Protein AF-A0A6P1EIL6-F1 (afdb_monomer_lite)

Structure (mmCIF, N/CA/C/O backbone):
data_AF-A0A6P1EIL6-F1
#
_entry.id   AF-A0A6P1EIL6-F1
#
loop_
_atom_site.group_PDB
_atom_site.id
_atom_site.type_symbol
_atom_site.label_atom_id
_atom_site.label_alt_id
_atom_site.label_comp_id
_atom_site.label_asym_id
_atom_site.label_entity_id
_atom_site.label_seq_id
_atom_site.pdbx_PDB_ins_code
_atom_site.Cartn_x
_atom_site.Cartn_y
_atom_site.Cartn_z
_atom_site.occupancy
_atom_site.B_iso_or_equiv
_atom_site.auth_seq_id
_atom_site.auth_comp_id
_atom_site.auth_asym_id
_atom_site.auth_atom_id
_atom_site.pdbx_PDB_model_num
ATOM 1 N N . MET A 1 1 ? 20.858 14.378 -21.379 1.00 54.25 1 MET A N 1
ATOM 2 C CA . MET A 1 1 ? 20.330 14.448 -19.998 1.00 54.25 1 MET A CA 1
ATOM 3 C C . MET A 1 1 ? 19.640 15.796 -19.841 1.00 54.25 1 MET A C 1
ATOM 5 O O . MET A 1 1 ? 20.305 16.813 -19.953 1.00 54.25 1 MET A O 1
ATOM 9 N N . SER A 1 2 ? 18.310 15.828 -19.736 1.00 82.12 2 SER A N 1
ATOM 10 C CA . SER A 1 2 ? 17.548 17.080 -19.591 1.00 82.12 2 SER A CA 1
ATOM 11 C C . SER A 1 2 ? 17.125 17.238 -18.135 1.00 82.12 2 SER A C 1
ATOM 13 O O . SER A 1 2 ? 16.633 16.269 -17.557 1.00 82.12 2 SER A O 1
ATOM 15 N N . ILE A 1 3 ? 17.277 18.435 -17.557 1.00 80.75 3 ILE A N 1
ATOM 16 C CA . ILE A 1 3 ? 16.895 18.741 -16.164 1.00 80.75 3 ILE A CA 1
ATOM 17 C C . ILE A 1 3 ? 15.452 18.307 -15.858 1.00 80.75 3 ILE A C 1
ATOM 19 O O . ILE A 1 3 ? 15.172 17.787 -14.787 1.00 80.75 3 ILE A O 1
ATOM 23 N N . LYS A 1 4 ? 14.551 18.409 -16.845 1.00 80.19 4 LYS A N 1
ATOM 24 C CA . LYS A 1 4 ? 13.149 17.978 -16.730 1.00 80.19 4 LYS A CA 1
ATOM 25 C C . LYS A 1 4 ? 13.004 16.468 -16.524 1.00 80.19 4 LYS A C 1
ATOM 27 O O . LYS A 1 4 ? 12.147 16.038 -15.764 1.00 80.19 4 LYS A O 1
ATOM 32 N N . SER A 1 5 ? 13.842 15.667 -17.185 1.00 77.00 5 SER A N 1
ATOM 33 C CA . SER A 1 5 ? 13.831 14.207 -17.033 1.00 77.00 5 SER A CA 1
ATOM 34 C C . SER A 1 5 ? 14.383 13.777 -15.679 1.00 77.00 5 SER A C 1
ATOM 36 O O . SER A 1 5 ? 13.870 12.825 -15.109 1.00 77.00 5 SER A O 1
ATOM 38 N N . VAL A 1 6 ? 15.413 14.470 -15.182 1.00 83.19 6 VAL A N 1
ATOM 39 C CA . VAL A 1 6 ? 16.008 14.192 -13.866 1.00 83.19 6 VAL A CA 1
ATOM 40 C C . VAL A 1 6 ? 15.014 14.549 -12.762 1.00 83.19 6 VAL A C 1
ATOM 42 O O . VAL A 1 6 ? 14.666 13.693 -11.964 1.00 83.19 6 VAL A O 1
ATOM 45 N N . MET A 1 7 ? 14.435 15.752 -12.815 1.00 84.25 7 MET A N 1
ATOM 46 C CA . MET A 1 7 ? 13.421 16.195 -11.851 1.00 84.25 7 MET A CA 1
ATOM 47 C C . MET A 1 7 ? 12.203 15.267 -11.795 1.00 84.25 7 MET A C 1
ATOM 49 O O . MET A 1 7 ? 11.695 14.972 -10.719 1.00 84.25 7 MET A O 1
ATOM 53 N N . ARG A 1 8 ? 11.722 14.785 -12.948 1.00 81.25 8 ARG A N 1
ATOM 54 C CA . ARG A 1 8 ? 10.632 13.803 -12.989 1.00 81.25 8 ARG A CA 1
ATOM 55 C C . ARG A 1 8 ? 11.018 12.527 -12.244 1.00 81.25 8 ARG A C 1
ATOM 57 O O . ARG A 1 8 ? 10.240 12.049 -11.428 1.00 81.25 8 ARG A O 1
ATOM 64 N N . ASP A 1 9 ? 12.185 11.969 -12.543 1.00 81.12 9 ASP A N 1
ATOM 65 C CA . ASP A 1 9 ? 12.635 10.722 -11.928 1.00 81.12 9 ASP A CA 1
ATOM 66 C C . ASP A 1 9 ? 12.823 10.883 -10.407 1.00 81.12 9 ASP A C 1
ATOM 68 O O . ASP A 1 9 ? 12.409 9.998 -9.658 1.00 81.12 9 ASP A O 1
ATOM 72 N N . ASP A 1 10 ? 13.340 12.030 -9.953 1.00 86.50 10 ASP A N 1
ATOM 73 C CA . ASP A 1 10 ? 13.496 12.361 -8.530 1.00 86.50 10 ASP A CA 1
ATOM 74 C C . ASP A 1 10 ? 12.141 12.497 -7.813 1.00 86.50 10 ASP A C 1
ATOM 76 O O . ASP A 1 10 ? 11.966 12.002 -6.695 1.00 86.50 10 ASP A O 1
ATOM 80 N N . LEU A 1 11 ? 11.143 13.107 -8.463 1.00 87.50 11 LEU A N 1
ATOM 81 C CA . LEU A 1 11 ? 9.776 13.195 -7.936 1.00 87.50 11 LEU A CA 1
ATOM 82 C C . LEU A 1 11 ? 9.123 11.812 -7.821 1.00 87.50 11 LEU A C 1
ATOM 84 O O . LEU A 1 11 ? 8.507 11.499 -6.802 1.00 87.50 11 LEU A O 1
ATOM 88 N N . LEU A 1 12 ? 9.274 10.967 -8.844 1.00 86.50 12 LEU 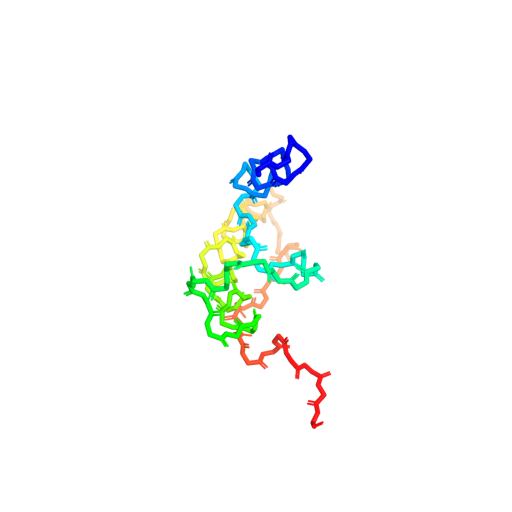A N 1
ATOM 89 C CA . LEU A 1 12 ? 8.728 9.609 -8.827 1.00 86.50 12 LEU A CA 1
ATOM 90 C C . LEU A 1 12 ? 9.391 8.756 -7.742 1.00 86.50 12 LEU A C 1
ATOM 92 O O . LEU A 1 12 ? 8.688 8.078 -6.994 1.00 86.50 12 LEU A O 1
ATOM 96 N N . ALA A 1 13 ? 10.713 8.853 -7.586 1.00 84.62 13 ALA A 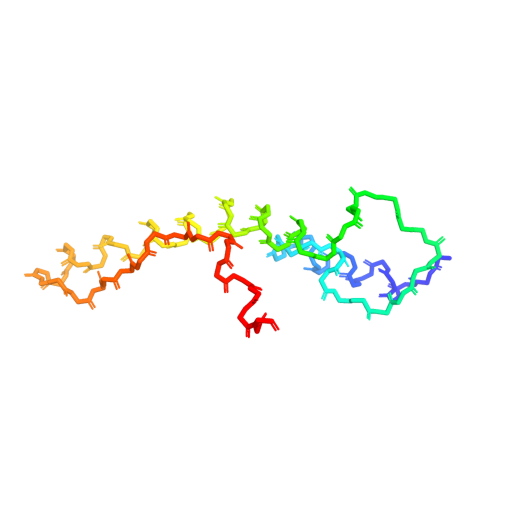N 1
ATOM 97 C CA . ALA A 1 13 ? 11.437 8.169 -6.518 1.00 84.62 13 ALA A CA 1
ATOM 98 C C . ALA A 1 13 ? 10.964 8.620 -5.126 1.00 84.62 13 ALA A C 1
ATOM 100 O O . ALA A 1 13 ? 10.715 7.782 -4.260 1.00 84.62 13 ALA A O 1
ATOM 101 N N . SER A 1 14 ? 10.765 9.929 -4.936 1.00 87.75 14 SER A N 1
ATOM 102 C CA . SER A 1 14 ? 10.303 10.510 -3.665 1.00 87.75 14 SER A CA 1
ATOM 103 C C . SER A 1 14 ? 8.915 10.012 -3.251 1.00 87.75 14 SER A C 1
ATOM 105 O O . SER A 1 14 ? 8.642 9.846 -2.066 1.00 87.75 14 SER A O 1
ATOM 107 N N . LEU A 1 15 ? 8.044 9.738 -4.224 1.00 86.50 15 LEU A N 1
ATOM 108 C CA . LEU A 1 15 ? 6.695 9.208 -4.001 1.00 86.50 15 LEU A CA 1
ATOM 109 C C . LEU A 1 15 ? 6.631 7.673 -4.032 1.00 86.50 15 LEU A C 1
ATOM 111 O O . LEU A 1 15 ? 5.538 7.110 -3.975 1.00 86.50 15 LEU A O 1
ATOM 115 N N . ARG A 1 16 ? 7.780 6.991 -4.154 1.00 83.81 16 ARG A N 1
ATOM 116 C CA . ARG A 1 16 ? 7.882 5.529 -4.339 1.00 83.81 16 ARG A CA 1
ATOM 117 C C . ARG A 1 16 ? 7.053 5.038 -5.538 1.00 83.81 16 ARG A C 1
ATOM 119 O O . ARG A 1 16 ? 6.502 3.940 -5.543 1.00 83.81 16 ARG A O 1
ATOM 126 N N . ILE A 1 17 ? 6.966 5.874 -6.574 1.00 82.56 17 ILE A N 1
ATOM 127 C CA . ILE A 1 17 ? 6.302 5.574 -7.838 1.00 82.56 17 ILE A CA 1
ATOM 128 C C . ILE A 1 17 ? 7.346 5.032 -8.830 1.00 82.56 17 ILE A C 1
ATOM 130 O O . ILE A 1 17 ? 8.366 5.684 -9.066 1.00 82.56 17 ILE A O 1
ATOM 134 N N . PRO A 1 18 ? 7.112 3.871 -9.470 1.00 78.62 18 PRO A N 1
ATOM 135 C CA . PRO A 1 18 ? 7.994 3.346 -10.503 1.00 78.62 18 PRO A CA 1
ATOM 136 C C . PRO A 1 18 ? 8.145 4.328 -11.666 1.00 78.62 18 PRO A C 1
ATOM 138 O O . PRO A 1 18 ? 7.165 4.891 -12.156 1.00 78.62 18 PRO A O 1
ATOM 141 N N . ARG A 1 19 ? 9.373 4.483 -12.172 1.00 67.44 19 ARG A N 1
ATOM 142 C CA . ARG A 1 19 ? 9.668 5.378 -13.308 1.00 67.44 19 ARG A CA 1
ATOM 143 C C . ARG A 1 19 ? 8.889 5.031 -14.580 1.00 67.44 19 ARG A C 1
ATOM 145 O O . ARG A 1 19 ? 8.572 5.922 -15.360 1.00 67.44 19 ARG A O 1
ATOM 152 N N . SER A 1 20 ? 8.540 3.759 -14.758 1.00 66.31 20 SER A N 1
ATOM 153 C CA . SER A 1 20 ? 7.698 3.262 -15.851 1.00 66.31 20 SER A CA 1
ATOM 154 C C . SER A 1 20 ? 6.218 3.640 -15.720 1.00 66.31 20 SER A C 1
ATOM 156 O O . SER A 1 20 ? 5.443 3.348 -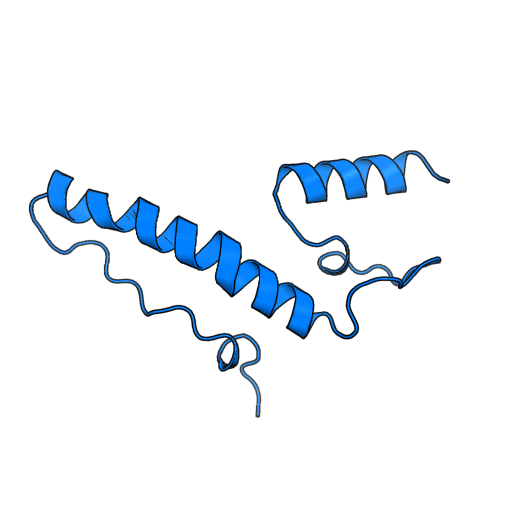16.616 1.00 66.31 20 SER A O 1
ATOM 158 N N . ARG A 1 21 ? 5.772 4.286 -14.632 1.00 65.06 21 ARG A N 1
ATOM 159 C CA . ARG A 1 21 ? 4.356 4.662 -14.468 1.00 65.06 21 ARG A CA 1
ATOM 160 C C . ARG A 1 21 ? 3.939 5.865 -15.325 1.00 65.06 21 ARG A C 1
ATOM 162 O O . ARG A 1 21 ? 2.768 5.992 -15.661 1.00 65.06 21 ARG A O 1
ATOM 169 N N . TRP A 1 22 ? 4.878 6.744 -15.669 1.00 59.31 22 TRP A N 1
ATOM 170 C CA . TRP A 1 22 ? 4.639 7.979 -16.428 1.00 59.31 22 TRP A CA 1
ATOM 171 C C . TRP A 1 22 ? 5.246 7.889 -17.834 1.00 59.31 22 TRP A C 1
ATOM 173 O O . TRP A 1 22 ? 6.079 8.717 -18.218 1.00 59.31 22 TRP A O 1
ATOM 183 N N . GLU A 1 23 ? 4.882 6.851 -18.595 1.00 55.31 23 GLU A N 1
ATOM 184 C CA . GLU A 1 23 ? 5.438 6.647 -19.937 1.00 55.31 23 GLU A CA 1
ATOM 185 C C . GLU A 1 23 ? 4.999 7.748 -20.914 1.00 55.31 23 GLU A C 1
ATOM 187 O O . GLU A 1 23 ? 3.961 7.686 -21.564 1.00 55.31 23 GLU A O 1
ATOM 192 N N . TRP A 1 24 ? 5.878 8.732 -21.080 1.00 49.59 24 TRP A N 1
ATOM 193 C CA . TRP A 1 24 ? 6.476 8.931 -22.394 1.00 49.59 24 TRP A CA 1
ATOM 194 C C . TRP A 1 24 ? 7.565 7.848 -22.569 1.00 49.59 24 TRP A C 1
ATOM 196 O O . TRP A 1 24 ? 8.359 7.598 -21.656 1.00 49.59 24 TRP A O 1
ATOM 206 N N . VAL A 1 25 ? 7.553 7.153 -23.704 1.00 51.78 25 VAL A N 1
ATOM 207 C CA . VAL A 1 25 ? 8.442 6.024 -24.046 1.00 51.78 25 VAL A CA 1
ATOM 208 C C . VAL A 1 25 ? 9.902 6.511 -24.226 1.00 51.78 25 VAL A C 1
ATOM 210 O O . VAL A 1 25 ? 10.118 7.670 -24.582 1.00 51.78 25 VAL A O 1
ATOM 213 N N . PRO A 1 26 ? 10.932 5.693 -23.923 1.00 53.75 26 PRO A N 1
ATOM 214 C CA . PRO A 1 26 ? 12.180 6.186 -23.346 1.00 53.75 26 PRO A CA 1
ATOM 215 C C . PRO A 1 26 ? 13.354 6.211 -24.331 1.00 53.75 26 PRO A C 1
ATOM 217 O O . PRO A 1 26 ? 13.316 5.602 -25.395 1.00 53.75 26 PRO A O 1
ATOM 220 N N . GLN A 1 27 ? 14.468 6.814 -23.901 1.00 46.72 27 GLN A N 1
ATOM 221 C CA . GLN A 1 27 ? 15.780 6.474 -24.461 1.00 46.72 27 GLN A CA 1
ATOM 222 C C . GLN A 1 27 ? 16.416 5.255 -23.761 1.00 46.72 27 GLN A C 1
ATOM 224 O O . GLN A 1 27 ? 17.270 4.619 -24.358 1.00 46.72 27 GLN A O 1
ATOM 229 N N . ASN A 1 28 ? 15.962 4.850 -22.559 1.00 44.62 28 ASN A N 1
ATOM 230 C CA . ASN A 1 28 ? 16.567 3.755 -21.778 1.00 44.62 28 ASN A CA 1
ATOM 231 C C . ASN A 1 28 ? 15.508 2.903 -21.010 1.00 44.62 28 ASN A C 1
ATOM 233 O O . ASN A 1 28 ? 15.273 3.129 -19.824 1.00 44.62 28 ASN A O 1
ATOM 237 N N . ALA A 1 29 ? 14.862 1.919 -21.651 1.00 48.91 29 ALA A N 1
ATOM 238 C CA . ALA A 1 29 ? 13.870 1.002 -21.044 1.00 48.91 29 ALA A CA 1
ATOM 239 C C . ALA A 1 29 ? 14.498 -0.164 -20.235 1.00 48.91 29 ALA A C 1
ATOM 241 O O . ALA A 1 29 ? 14.136 -1.325 -20.411 1.00 48.91 29 ALA A O 1
ATOM 242 N N . GLY A 1 30 ? 15.494 0.101 -19.388 1.00 50.56 30 GLY A N 1
ATOM 243 C CA . GLY A 1 30 ? 16.197 -0.950 -18.639 1.00 50.56 30 GLY A CA 1
ATOM 244 C C . GLY A 1 30 ? 15.644 -1.138 -17.226 1.00 50.56 30 GLY A C 1
ATOM 245 O O . GLY A 1 30 ? 16.106 -0.454 -16.318 1.00 50.56 30 GLY A O 1
ATOM 246 N N . GLY A 1 31 ? 14.683 -2.047 -17.014 1.00 58.41 31 GLY A N 1
ATOM 247 C CA . GLY A 1 31 ? 14.357 -2.516 -15.654 1.00 58.41 31 GLY A CA 1
ATOM 248 C C . GLY A 1 31 ? 13.025 -3.247 -15.458 1.00 58.41 31 GLY A C 1
ATOM 249 O O . GLY A 1 31 ? 12.995 -4.245 -14.750 1.00 58.41 31 GLY A O 1
ATOM 250 N N . PHE A 1 32 ? 11.940 -2.815 -16.107 1.00 54.69 32 PHE A N 1
ATOM 251 C CA . PHE A 1 32 ? 10.619 -3.453 -15.997 1.00 54.69 32 PHE A CA 1
ATOM 252 C C . PHE A 1 32 ? 10.163 -3.908 -17.383 1.00 54.69 32 PHE A C 1
ATOM 254 O O . PHE A 1 32 ? 10.095 -3.099 -18.304 1.00 54.69 32 PHE A O 1
ATOM 261 N N . ARG A 1 33 ? 9.902 -5.212 -17.547 1.00 58.75 33 ARG A N 1
ATOM 262 C CA . ARG A 1 33 ? 9.519 -5.806 -18.843 1.00 58.75 33 ARG A CA 1
ATOM 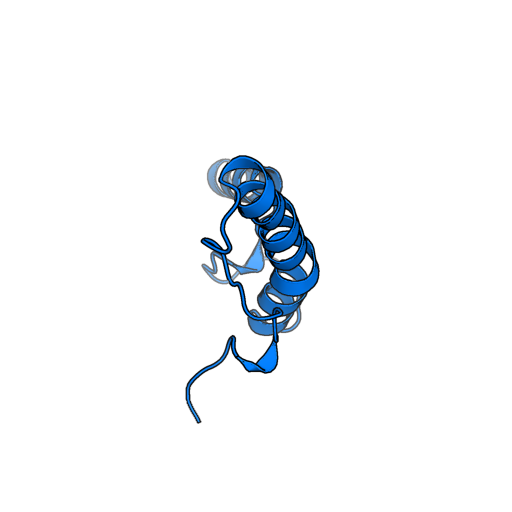263 C C . ARG A 1 33 ? 8.095 -5.436 -19.270 1.00 58.75 33 ARG A C 1
ATOM 265 O O . ARG A 1 33 ? 7.784 -5.535 -20.452 1.00 58.75 33 ARG A O 1
ATOM 272 N N . SER A 1 34 ? 7.257 -4.998 -18.332 1.00 72.38 34 SER A N 1
ATOM 273 C CA . SER A 1 34 ? 5.885 -4.555 -18.563 1.00 72.38 34 SER A CA 1
ATOM 274 C C . SER A 1 34 ? 5.486 -3.499 -17.532 1.00 72.38 34 SER A C 1
ATOM 276 O O . SER A 1 34 ? 5.833 -3.612 -16.354 1.00 72.38 34 SER A O 1
ATOM 278 N N . ILE A 1 35 ? 4.704 -2.499 -17.954 1.00 70.50 35 ILE A N 1
ATOM 279 C CA . ILE A 1 35 ? 4.028 -1.543 -17.060 1.00 70.50 35 ILE A CA 1
ATOM 280 C C . ILE A 1 35 ? 3.272 -2.305 -15.960 1.00 70.50 35 ILE A C 1
ATOM 282 O O . ILE A 1 35 ? 3.326 -1.930 -14.791 1.00 70.50 35 ILE A O 1
ATOM 286 N N . ARG A 1 36 ? 2.636 -3.428 -16.315 1.00 75.94 36 ARG A N 1
ATOM 287 C CA . ARG A 1 36 ? 1.872 -4.273 -15.390 1.00 75.94 36 ARG A CA 1
ATOM 288 C C . ARG A 1 36 ? 2.730 -4.842 -14.263 1.00 75.94 36 ARG A C 1
ATOM 290 O O . ARG A 1 36 ? 2.282 -4.850 -13.122 1.00 75.94 36 ARG A O 1
ATOM 297 N N . ASP A 1 37 ? 3.957 -5.257 -14.562 1.00 76.69 37 ASP A N 1
ATOM 298 C CA . ASP A 1 37 ? 4.868 -5.811 -13.555 1.00 76.69 37 ASP A CA 1
ATOM 299 C C . ASP A 1 37 ? 5.282 -4.729 -12.550 1.00 76.69 37 ASP A C 1
ATOM 301 O O . ASP A 1 37 ? 5.356 -4.982 -11.350 1.00 76.69 37 ASP A O 1
ATOM 305 N N . ALA A 1 38 ? 5.479 -3.494 -13.025 1.00 76.81 38 ALA A N 1
ATOM 306 C CA . ALA A 1 38 ? 5.759 -2.355 -12.156 1.00 76.81 38 ALA A CA 1
ATOM 307 C C . ALA A 1 38 ? 4.562 -2.008 -11.250 1.00 76.81 38 ALA A C 1
ATOM 309 O O . ALA A 1 38 ? 4.756 -1.697 -10.074 1.00 76.81 38 ALA A O 1
ATOM 310 N N . TYR A 1 39 ? 3.330 -2.102 -11.765 1.00 79.88 39 TYR A N 1
ATOM 311 C CA . TYR A 1 39 ? 2.113 -1.929 -10.964 1.00 79.88 39 TYR A CA 1
ATOM 312 C C . TYR A 1 39 ? 1.925 -3.040 -9.929 1.00 79.88 39 TYR A C 1
ATOM 314 O O . TYR A 1 39 ? 1.582 -2.741 -8.787 1.00 79.88 39 TYR A O 1
ATOM 322 N N . ALA A 1 40 ? 2.162 -4.299 -10.302 1.00 83.44 40 ALA A N 1
ATOM 323 C CA . ALA A 1 40 ? 2.074 -5.428 -9.381 1.00 83.44 40 ALA A CA 1
ATOM 324 C C . ALA A 1 40 ? 3.089 -5.280 -8.239 1.00 83.44 40 ALA A C 1
ATOM 326 O O . ALA A 1 40 ? 2.696 -5.284 -7.077 1.00 83.44 40 ALA A O 1
ATOM 327 N N . ALA A 1 41 ? 4.358 -5.014 -8.562 1.00 82.25 41 ALA A N 1
ATOM 328 C CA . ALA A 1 41 ? 5.407 -4.827 -7.563 1.00 82.25 41 ALA A CA 1
ATOM 329 C C . ALA A 1 41 ? 5.126 -3.643 -6.617 1.00 82.25 41 ALA A C 1
ATOM 331 O O . ALA A 1 41 ? 5.339 -3.747 -5.409 1.00 82.25 41 ALA A O 1
ATOM 332 N N . GLN A 1 42 ? 4.615 -2.519 -7.137 1.00 81.81 42 GLN A N 1
ATOM 333 C CA . GLN A 1 42 ? 4.220 -1.380 -6.300 1.00 81.81 42 GLN A CA 1
ATOM 334 C C . GLN A 1 42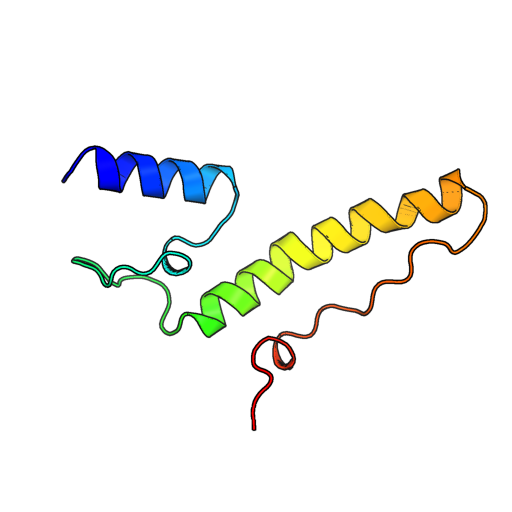 ? 2.991 -1.705 -5.436 1.00 81.81 42 GLN A C 1
ATOM 336 O O . GLN A 1 42 ? 2.914 -1.276 -4.289 1.00 81.81 42 GLN A O 1
ATOM 341 N N . GLY A 1 43 ? 2.022 -2.453 -5.963 1.00 86.62 43 GLY A N 1
ATOM 342 C CA . GLY A 1 43 ? 0.840 -2.863 -5.209 1.00 86.62 43 GLY A CA 1
ATOM 343 C C . GLY A 1 43 ? 1.173 -3.823 -4.062 1.00 86.62 43 GLY A C 1
ATOM 344 O O . GLY A 1 43 ? 0.699 -3.640 -2.943 1.00 86.62 43 GLY A O 1
ATOM 345 N N . GLU A 1 44 ? 2.067 -4.782 -4.298 1.00 84.50 44 GLU A N 1
ATOM 346 C CA . GLU A 1 44 ? 2.531 -5.715 -3.264 1.00 84.50 44 GLU A CA 1
ATOM 347 C C . GLU A 1 44 ? 3.296 -5.008 -2.138 1.00 84.50 44 GLU A C 1
ATOM 349 O O . GLU A 1 44 ? 3.198 -5.405 -0.979 1.00 84.50 44 GLU A O 1
ATOM 354 N N . THR A 1 45 ? 4.047 -3.952 -2.461 1.00 83.44 45 THR A N 1
ATOM 355 C CA . THR A 1 45 ? 4.932 -3.276 -1.500 1.00 83.44 45 THR A CA 1
ATOM 356 C C . THR A 1 45 ? 4.293 -2.058 -0.837 1.00 83.44 45 THR A C 1
ATOM 358 O O . THR A 1 45 ? 4.285 -1.956 0.388 1.00 83.44 45 THR A O 1
ATOM 361 N N . GLU A 1 46 ? 3.744 -1.129 -1.616 1.00 88.81 46 GLU A N 1
ATOM 362 C CA . GLU A 1 46 ? 3.216 0.141 -1.110 1.00 88.81 46 GLU A CA 1
ATOM 363 C C . GLU A 1 46 ? 1.737 0.046 -0.751 1.00 88.81 46 GLU A C 1
ATOM 365 O O . GLU A 1 46 ? 1.336 0.508 0.316 1.00 88.81 46 GLU A O 1
ATOM 370 N N . LEU A 1 47 ? 0.909 -0.546 -1.620 1.00 87.88 47 LEU A N 1
ATOM 371 C CA . LEU A 1 47 ? -0.536 -0.571 -1.391 1.00 87.88 47 LEU A CA 1
ATOM 372 C C . LEU A 1 47 ? -0.881 -1.445 -0.185 1.00 87.88 47 LEU A C 1
ATOM 374 O O . LEU A 1 47 ? -1.611 -0.986 0.688 1.00 87.88 47 LEU A O 1
ATOM 378 N N . ALA A 1 48 ? -0.296 -2.639 -0.072 1.00 86.06 48 ALA A N 1
ATOM 379 C CA . ALA A 1 48 ? -0.486 -3.493 1.100 1.00 86.06 48 ALA A CA 1
ATOM 380 C C . ALA A 1 48 ? -0.040 -2.804 2.407 1.00 86.06 48 ALA A C 1
ATOM 382 O O . ALA A 1 48 ? -0.754 -2.837 3.411 1.00 86.06 48 ALA A O 1
ATOM 383 N N . ALA A 1 49 ? 1.105 -2.112 2.393 1.00 88.69 49 ALA A N 1
ATOM 384 C CA . ALA A 1 49 ? 1.588 -1.366 3.555 1.00 88.69 49 ALA A CA 1
ATOM 385 C C . ALA A 1 49 ? 0.662 -0.194 3.924 1.00 88.69 49 ALA A C 1
ATOM 387 O O . ALA A 1 49 ? 0.435 0.068 5.104 1.00 88.69 49 ALA A O 1
ATOM 388 N N . LEU A 1 50 ? 0.103 0.507 2.936 1.00 91.25 50 LEU A N 1
ATOM 389 C CA . LEU A 1 50 ? -0.879 1.568 3.165 1.00 91.25 50 LEU A CA 1
ATOM 390 C C . LEU A 1 50 ? -2.183 1.015 3.746 1.00 91.25 50 LEU A C 1
ATOM 392 O O . LEU A 1 50 ? -2.663 1.559 4.736 1.00 91.25 50 LEU A O 1
ATOM 396 N N . GLN A 1 51 ? -2.709 -0.085 3.196 1.00 91.25 51 GLN A N 1
ATOM 397 C CA . GLN A 1 51 ? -3.895 -0.762 3.730 1.00 91.25 51 GLN A CA 1
ATOM 398 C C . GLN A 1 51 ? -3.690 -1.134 5.205 1.00 91.25 51 GLN A C 1
ATOM 400 O O . GLN A 1 51 ? -4.526 -0.809 6.045 1.00 91.25 51 GLN A O 1
ATOM 405 N N . ALA A 1 52 ? -2.533 -1.711 5.545 1.00 91.12 52 ALA A N 1
ATOM 406 C CA . ALA A 1 52 ? -2.193 -2.067 6.921 1.00 91.12 52 ALA A CA 1
ATOM 407 C C . ALA A 1 52 ? -2.123 -0.852 7.863 1.00 91.12 52 ALA A C 1
ATOM 409 O O . ALA A 1 52 ? -2.520 -0.949 9.019 1.00 91.12 52 ALA A O 1
ATOM 410 N N . ARG A 1 53 ? -1.656 0.308 7.384 1.00 92.50 53 ARG A N 1
ATOM 411 C CA . ARG A 1 53 ? -1.593 1.548 8.182 1.00 92.50 53 ARG A CA 1
ATOM 412 C C . ARG A 1 53 ? -2.956 2.202 8.397 1.00 92.50 53 ARG A C 1
ATOM 414 O O . ARG A 1 53 ? -3.075 3.029 9.295 1.00 92.50 53 ARG A O 1
ATOM 421 N N . MET A 1 54 ? -3.955 1.861 7.585 1.00 93.62 54 MET A N 1
ATOM 422 C CA . MET A 1 54 ? -5.316 2.382 7.721 1.00 93.62 54 MET A CA 1
ATOM 423 C C . MET A 1 54 ? -6.148 1.579 8.726 1.00 93.62 54 MET A C 1
ATOM 425 O O . MET A 1 54 ? -6.971 2.168 9.415 1.00 93.62 54 MET A O 1
ATOM 429 N N . LEU A 1 55 ? -5.913 0.270 8.859 1.00 92.69 55 LEU A N 1
ATOM 430 C CA . LEU A 1 55 ? -6.698 -0.607 9.742 1.00 92.69 55 LEU A CA 1
ATOM 431 C C . LEU A 1 55 ? -6.763 -0.173 11.223 1.00 92.69 55 LEU A C 1
ATOM 433 O O . LEU A 1 55 ? -7.852 -0.260 11.786 1.00 92.69 55 LEU A O 1
ATOM 437 N N . PRO A 1 56 ? -5.698 0.371 11.854 1.00 94.81 56 PRO A N 1
ATOM 438 C CA . PRO A 1 56 ? -5.763 0.843 13.242 1.00 94.81 56 PRO A CA 1
ATOM 439 C C . PRO A 1 56 ? -6.795 1.951 13.494 1.00 94.81 56 PRO A C 1
ATOM 441 O O . PRO A 1 56 ? -7.135 2.227 14.641 1.00 94.81 56 PRO A O 1
ATOM 444 N N . VAL A 1 57 ? -7.305 2.605 12.444 1.00 94.81 57 VAL A N 1
ATOM 445 C CA . VAL A 1 57 ? -8.392 3.585 12.577 1.00 94.81 57 VAL A CA 1
ATOM 446 C C . VAL A 1 57 ? -9.659 2.936 13.136 1.00 94.81 57 VAL A C 1
ATOM 448 O O . VAL A 1 57 ? -10.355 3.589 13.910 1.00 94.81 57 VAL A O 1
ATOM 451 N N . ASN A 1 58 ? -9.936 1.668 12.816 1.00 94.75 58 ASN A N 1
ATOM 452 C CA . ASN A 1 58 ? -11.093 0.957 13.369 1.00 94.75 58 ASN A CA 1
ATOM 453 C C . ASN A 1 58 ? -10.980 0.845 14.891 1.00 94.75 58 ASN A C 1
ATOM 455 O O . ASN A 1 58 ? -11.932 1.155 15.601 1.00 94.75 58 ASN A O 1
ATOM 459 N N . ASP A 1 59 ? -9.785 0.526 15.398 1.00 94.56 59 ASP A N 1
ATOM 460 C CA . ASP A 1 59 ? -9.519 0.462 16.839 1.00 94.56 59 ASP A CA 1
ATOM 461 C C . ASP A 1 59 ? -9.664 1.840 17.504 1.00 94.56 59 ASP A C 1
ATOM 463 O O . ASP A 1 59 ? -10.162 1.945 18.624 1.00 94.56 59 ASP A O 1
ATOM 467 N N . CYS A 1 60 ? -9.261 2.917 16.818 1.00 94.25 60 CYS A N 1
ATOM 468 C CA . CYS A 1 60 ? -9.447 4.283 17.314 1.00 94.25 60 CYS A CA 1
ATOM 469 C C . CYS A 1 60 ? -10.923 4.704 17.381 1.00 94.25 60 CYS A C 1
ATOM 471 O O . CYS A 1 60 ? -11.290 5.480 18.263 1.00 94.25 60 CYS A O 1
ATOM 473 N N . VAL A 1 61 ? -11.751 4.242 16.442 1.00 95.00 61 VAL A N 1
ATOM 474 C CA . VAL A 1 61 ? -13.185 4.566 16.367 1.00 95.00 61 VAL A CA 1
ATOM 475 C C . VAL A 1 61 ? -14.022 3.626 17.245 1.00 95.00 61 VAL A C 1
ATOM 477 O O . VAL A 1 61 ? -15.084 4.021 17.720 1.00 95.00 61 VAL A O 1
ATOM 480 N N . GLY A 1 62 ? -13.527 2.415 17.508 1.00 94.12 62 GLY A N 1
ATOM 481 C CA . GLY A 1 62 ? -14.254 1.360 18.212 1.00 94.12 62 GLY A CA 1
ATOM 482 C C . GLY A 1 62 ? -15.310 0.664 17.348 1.00 94.12 62 GLY A C 1
ATOM 483 O O . GLY A 1 62 ? -16.212 0.037 17.899 1.00 94.12 62 GLY A O 1
ATOM 484 N N . ASP A 1 63 ? -15.219 0.797 16.021 1.00 95.06 63 ASP A N 1
ATOM 485 C CA . ASP A 1 63 ? -16.134 0.192 15.047 1.00 95.06 63 ASP A CA 1
ATOM 486 C C . ASP A 1 63 ? -15.389 -0.137 13.740 1.00 95.06 63 ASP A C 1
ATOM 488 O O . ASP A 1 63 ? -14.398 0.513 13.387 1.00 95.06 63 ASP A O 1
ATOM 492 N N . ASP A 1 64 ? -15.877 -1.130 13.000 1.00 91.69 64 ASP A N 1
ATOM 493 C CA . ASP A 1 64 ? -15.271 -1.627 11.761 1.00 91.69 64 ASP A CA 1
ATOM 494 C C . ASP A 1 64 ? -15.614 -0.734 10.555 1.00 91.69 64 ASP A C 1
ATOM 496 O O . ASP A 1 64 ? -16.336 -1.117 9.632 1.00 91.69 64 ASP A O 1
ATOM 500 N N . VAL A 1 65 ? -15.067 0.485 10.551 1.00 94.88 65 VAL A N 1
ATOM 501 C CA . VAL A 1 65 ? -15.328 1.507 9.520 1.00 94.88 65 VAL A CA 1
ATOM 502 C C . VAL A 1 65 ? -14.495 1.340 8.244 1.00 94.88 65 VAL A C 1
ATOM 504 O O . VAL A 1 65 ? -14.936 1.726 7.161 1.00 94.88 65 VAL A O 1
ATOM 507 N N . ILE A 1 66 ? -13.294 0.767 8.339 1.00 94.31 66 ILE A N 1
ATOM 508 C CA . ILE A 1 66 ? -12.404 0.499 7.206 1.00 94.31 66 ILE A CA 1
ATOM 509 C C . ILE A 1 66 ? -12.321 -1.007 6.980 1.00 94.31 66 ILE A C 1
ATOM 511 O O . ILE A 1 66 ? -11.742 -1.741 7.778 1.00 94.31 66 ILE A O 1
ATOM 515 N N . GLN A 1 67 ? -12.847 -1.455 5.840 1.00 92.75 67 GLN A N 1
ATOM 516 C CA . GLN A 1 67 ? -12.756 -2.838 5.377 1.00 92.75 67 GLN A CA 1
ATOM 517 C C . GLN A 1 67 ? -12.142 -2.851 3.977 1.00 92.75 67 GLN A C 1
ATOM 519 O O . GLN A 1 67 ? -12.778 -2.477 2.992 1.00 92.75 67 GLN A O 1
ATOM 524 N N . LEU A 1 68 ? -10.870 -3.237 3.894 1.00 91.19 68 LEU A N 1
ATOM 525 C CA . LEU A 1 68 ? -10.111 -3.249 2.645 1.00 91.19 68 LEU A CA 1
ATOM 526 C C . LEU A 1 68 ? -9.907 -4.690 2.189 1.00 91.19 68 LEU A C 1
ATOM 528 O O . LEU A 1 68 ? -9.451 -5.536 2.956 1.00 91.19 68 LEU A O 1
ATOM 532 N N . ALA A 1 69 ? -10.223 -4.962 0.924 1.00 89.25 69 ALA A N 1
ATOM 533 C CA . ALA A 1 69 ? -9.902 -6.246 0.322 1.00 89.25 69 ALA A CA 1
ATOM 534 C C . ALA A 1 69 ? -8.373 -6.417 0.231 1.00 89.25 69 ALA A C 1
ATOM 536 O O . ALA A 1 69 ? -7.671 -5.438 -0.064 1.00 89.25 69 ALA A O 1
ATOM 537 N N . PRO A 1 70 ? -7.851 -7.641 0.430 1.00 84.44 70 PRO A N 1
ATOM 538 C CA . PRO A 1 70 ? -6.452 -7.933 0.161 1.00 84.44 70 PRO A CA 1
ATOM 539 C C . PRO A 1 70 ? -6.085 -7.516 -1.260 1.00 84.44 70 PRO A C 1
ATOM 541 O O . PRO A 1 70 ? -6.860 -7.712 -2.199 1.00 84.44 70 PRO A O 1
ATOM 544 N N . PHE A 1 71 ? -4.898 -6.940 -1.419 1.00 83.81 71 PHE A N 1
ATOM 545 C CA . PHE A 1 71 ? -4.400 -6.609 -2.742 1.00 83.81 71 PHE A CA 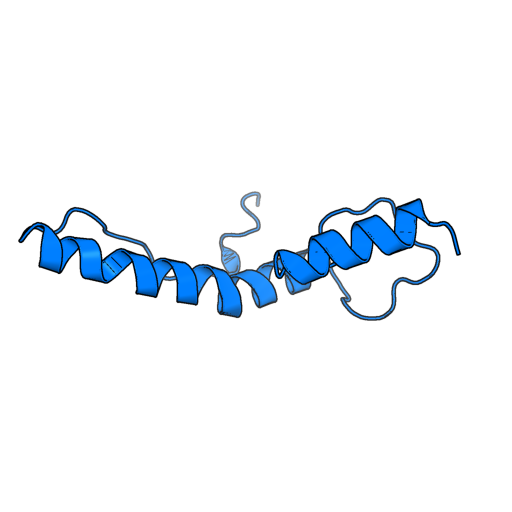1
ATOM 546 C C . PHE A 1 71 ? -4.240 -7.879 -3.599 1.00 83.81 71 PHE A C 1
ATOM 548 O O . PHE A 1 71 ? -3.519 -8.800 -3.218 1.00 83.81 71 PHE A O 1
ATOM 555 N N . ASP A 1 72 ? -4.883 -7.905 -4.772 1.00 83.75 72 ASP A N 1
ATOM 556 C CA . ASP A 1 72 ? -4.696 -8.943 -5.789 1.00 83.75 72 ASP A CA 1
ATOM 557 C C . ASP A 1 72 ? -4.180 -8.310 -7.094 1.00 83.75 72 ASP A C 1
ATOM 559 O O . ASP A 1 72 ? -4.934 -7.605 -7.777 1.00 83.75 72 ASP A O 1
ATOM 563 N N . PRO A 1 73 ? -2.927 -8.580 -7.505 1.00 75.19 73 PRO A N 1
ATOM 564 C CA . PRO A 1 73 ? -2.361 -8.023 -8.731 1.00 75.19 73 PRO A CA 1
ATOM 565 C C . PRO A 1 73 ? -3.096 -8.465 -10.008 1.00 75.19 73 PRO A C 1
ATOM 567 O O . PRO A 1 73 ? -2.954 -7.823 -11.051 1.00 75.19 73 PRO A O 1
ATOM 570 N N . LYS A 1 74 ? -3.921 -9.521 -9.964 1.00 76.88 74 LYS A N 1
ATOM 571 C CA . LYS A 1 74 ? -4.766 -9.933 -11.097 1.00 76.88 74 LYS A CA 1
ATOM 572 C C . LYS A 1 74 ? -5.890 -8.934 -11.376 1.00 76.88 74 LYS A C 1
ATOM 574 O O . LYS A 1 74 ? -6.307 -8.818 -12.525 1.00 76.88 74 LYS A O 1
ATOM 579 N N . THR A 1 75 ? -6.324 -8.178 -10.366 1.00 71.81 75 THR A N 1
ATOM 580 C CA . THR A 1 75 ? -7.399 -7.174 -10.484 1.00 71.81 75 THR A CA 1
ATOM 581 C C . THR A 1 75 ? -6.948 -5.873 -11.152 1.00 71.81 75 THR A C 1
ATOM 583 O O . THR A 1 75 ? -7.777 -5.126 -11.664 1.00 71.81 75 THR A O 1
ATOM 586 N N . LEU A 1 76 ? -5.635 -5.627 -11.246 1.00 66.75 76 LEU A N 1
ATOM 587 C CA . LEU A 1 76 ? -5.041 -4.424 -11.850 1.00 66.75 76 LEU A CA 1
ATOM 588 C C . LEU A 1 76 ? -5.187 -4.331 -13.386 1.00 66.75 76 LEU A C 1
ATOM 590 O O . LEU A 1 76 ? -4.567 -3.473 -14.012 1.00 66.75 76 LEU A O 1
ATOM 594 N N . GLY A 1 77 ? -5.979 -5.206 -14.010 1.00 57.53 77 GLY A N 1
ATOM 595 C CA . GLY A 1 77 ? -6.144 -5.297 -15.462 1.00 57.53 77 GLY A CA 1
ATOM 596 C C . GLY A 1 77 ? -7.560 -5.665 -15.891 1.00 57.53 77 GLY A C 1
ATOM 597 O O . GLY A 1 77 ? -7.718 -6.533 -16.738 1.00 57.53 77 GLY A O 1
ATOM 598 N N . GLY A 1 78 ? -8.581 -5.048 -15.292 1.00 41.91 78 GLY A N 1
ATOM 599 C CA . GLY A 1 78 ? -9.985 -5.262 -15.650 1.00 41.91 78 GLY A CA 1
ATOM 600 C C . GLY A 1 78 ? -10.357 -4.786 -17.061 1.00 41.91 78 GLY A C 1
ATOM 601 O O . GLY A 1 78 ? -10.994 -3.752 -17.210 1.00 41.91 78 GLY A O 1
ATOM 602 N N . ILE A 1 79 ? -9.992 -5.567 -18.074 1.00 40.44 79 ILE A N 1
ATOM 603 C CA . ILE A 1 79 ? -10.858 -5.974 -19.186 1.00 40.44 79 ILE A CA 1
ATOM 604 C C . ILE A 1 79 ? -10.393 -7.363 -19.629 1.00 40.44 79 ILE A C 1
ATOM 606 O O . ILE A 1 79 ? -9.195 -7.646 -19.644 1.00 40.44 79 ILE A O 1
ATOM 610 N N . ALA A 1 80 ? -11.373 -8.220 -19.911 1.00 35.56 80 ALA A N 1
ATOM 611 C CA . ALA A 1 80 ? -11.188 -9.473 -20.632 1.00 35.56 80 ALA A CA 1
ATOM 612 C C . ALA A 1 80 ? -10.452 -9.266 -21.967 1.00 35.56 80 ALA A C 1
ATOM 614 O O . ALA A 1 80 ? -10.554 -8.149 -22.528 1.00 35.56 80 ALA A O 1
#

Sequence (80 aa):
MSIKSVMRDDLLASLRIPRSRWEWVPQNAGGFRSIRDAYAAQGETELAALQARMLPVNDCVGDDVIQLAPFDPKTLGGIA

pLDDT: mean 77.34, std 15.85, range [35.56, 95.06]

Radius of gyration: 16.62 Å; chains: 1; bounding box: 36×29×43 Å

Foldseek 3Di:
DDPVLVVLVVVCVVVVHDPLCDDPPDPDPPDDPDPLVSVLVCCVPPVQVVLVVCQCVCVVVVHRPDDDDPDDSVVVDPDD

Secondary structure (DSSP, 8-state):
--HHHHHHHHHHHHTT--GGGG-S--S---S-S-HHHHHHHHIIIIIHHHHHHHTHHHHHHTS-----PPP-GGGGG---